Protein AF-A0A376DL83-F1 (afdb_monomer)

Structure (mmCIF, N/CA/C/O backbone):
data_AF-A0A376DL83-F1
#
_entry.id   AF-A0A376DL83-F1
#
loop_
_atom_site.group_PDB
_atom_site.id
_atom_site.type_symbol
_atom_site.label_atom_id
_atom_site.label_alt_id
_atom_site.label_comp_id
_atom_site.label_asym_id
_atom_site.label_entity_id
_atom_site.label_seq_id
_atom_site.pdbx_PDB_ins_code
_atom_site.Cartn_x
_atom_site.Cartn_y
_atom_site.Cartn_z
_atom_site.occupancy
_atom_site.B_iso_or_equiv
_atom_site.auth_seq_id
_atom_site.auth_comp_id
_atom_site.auth_asym_id
_atom_site.auth_atom_id
_atom_site.pdbx_PDB_model_num
ATOM 1 N N . MET A 1 1 ? 5.394 -2.741 12.317 1.00 76.88 1 MET A N 1
ATOM 2 C CA . MET A 1 1 ? 4.711 -2.737 11.007 1.00 76.88 1 MET A CA 1
ATOM 3 C C . MET A 1 1 ? 5.767 -2.973 9.953 1.00 76.88 1 MET A C 1
ATOM 5 O O . MET A 1 1 ? 6.771 -2.275 9.971 1.00 76.88 1 MET A O 1
ATOM 9 N N . GLU A 1 2 ? 5.579 -3.983 9.115 1.00 87.56 2 GLU A N 1
ATOM 10 C CA . GLU A 1 2 ? 6.497 -4.323 8.025 1.00 87.56 2 GLU A CA 1
ATOM 11 C C . GLU A 1 2 ? 5.827 -3.958 6.697 1.00 87.56 2 GLU A C 1
ATOM 13 O O . GLU A 1 2 ? 4.622 -4.169 6.531 1.00 87.56 2 GLU A O 1
ATOM 18 N N . VAL A 1 3 ? 6.593 -3.378 5.774 1.00 86.06 3 VAL A N 1
ATOM 19 C CA . VAL A 1 3 ? 6.110 -2.983 4.447 1.00 86.06 3 VAL A CA 1
ATOM 20 C C . VAL A 1 3 ? 6.987 -3.646 3.403 1.00 86.06 3 VAL A C 1
ATOM 22 O O . VAL A 1 3 ? 8.197 -3.431 3.387 1.00 86.06 3 VAL A O 1
ATOM 25 N N . ASN A 1 4 ? 6.373 -4.432 2.527 1.00 88.25 4 ASN A N 1
ATOM 26 C CA . ASN A 1 4 ? 7.037 -5.011 1.371 1.00 88.25 4 ASN A CA 1
ATOM 27 C C . ASN A 1 4 ? 6.564 -4.287 0.105 1.00 88.25 4 ASN A C 1
ATOM 29 O O . ASN A 1 4 ? 5.358 -4.118 -0.087 1.00 88.25 4 ASN A O 1
ATOM 33 N N . SER A 1 5 ? 7.507 -3.856 -0.734 1.00 86.19 5 SER A N 1
ATOM 34 C CA . SER A 1 5 ? 7.219 -3.350 -2.077 1.00 86.19 5 SER A CA 1
ATOM 35 C C . SER A 1 5 ? 8.236 -3.897 -3.067 1.00 86.19 5 SER A C 1
ATOM 37 O O . SER A 1 5 ? 9.437 -3.898 -2.787 1.00 86.19 5 SER A O 1
ATOM 39 N N . GLN A 1 6 ? 7.759 -4.330 -4.231 1.00 85.56 6 GLN A N 1
ATOM 40 C CA . GLN A 1 6 ? 8.596 -4.718 -5.364 1.00 85.56 6 GLN A CA 1
ATOM 41 C C . GLN A 1 6 ? 8.126 -3.965 -6.611 1.00 85.56 6 GLN A C 1
ATOM 43 O O . GLN A 1 6 ? 7.250 -4.455 -7.328 1.00 85.56 6 GLN A O 1
ATOM 48 N N . PRO A 1 7 ? 8.677 -2.763 -6.869 1.00 90.06 7 PRO A N 1
ATOM 49 C CA . PRO A 1 7 ? 8.296 -1.985 -8.031 1.00 90.06 7 PRO A CA 1
ATOM 50 C C . PRO A 1 7 ? 8.695 -2.707 -9.323 1.00 90.06 7 PRO A C 1
ATOM 52 O O . PRO A 1 7 ? 9.851 -3.083 -9.518 1.00 90.06 7 PRO A O 1
ATOM 55 N N . SER A 1 8 ? 7.735 -2.874 -10.226 1.00 91.75 8 SER A N 1
ATOM 56 C CA . SER A 1 8 ? 7.887 -3.555 -11.505 1.00 91.75 8 SER A CA 1
ATOM 57 C C . SER A 1 8 ? 7.846 -2.561 -12.661 1.00 91.75 8 SER A C 1
ATOM 59 O O . SER A 1 8 ? 6.909 -1.774 -12.822 1.00 91.75 8 SER A O 1
ATOM 61 N N . VAL A 1 9 ? 8.888 -2.598 -13.488 1.00 94.69 9 VAL A N 1
ATOM 62 C CA . VAL A 1 9 ? 9.101 -1.647 -14.580 1.00 94.69 9 VAL A CA 1
ATOM 63 C C . VAL A 1 9 ? 9.430 -2.413 -15.850 1.00 94.69 9 VAL A C 1
ATOM 65 O O . VAL A 1 9 ? 10.297 -3.283 -15.850 1.00 94.69 9 VAL A O 1
ATOM 68 N N . ARG A 1 10 ? 8.758 -2.066 -16.947 1.00 94.50 10 ARG A N 1
ATOM 69 C CA . ARG A 1 10 ? 9.132 -2.520 -18.288 1.00 94.50 10 ARG A CA 1
ATOM 70 C C . ARG A 1 10 ? 10.133 -1.536 -18.870 1.00 94.50 10 ARG A C 1
ATOM 72 O O . ARG A 1 10 ? 9.923 -0.327 -18.784 1.00 94.50 10 ARG A O 1
ATOM 79 N N . GLU A 1 11 ? 11.200 -2.057 -19.459 1.00 95.81 11 GLU A N 1
ATOM 80 C CA . GLU A 1 11 ? 12.214 -1.275 -20.163 1.00 95.81 11 GLU A CA 1
ATOM 81 C C . GLU A 1 11 ? 12.267 -1.711 -21.629 1.00 95.81 11 GLU A C 1
ATOM 83 O O . GLU A 1 11 ? 12.333 -2.904 -21.922 1.00 95.81 11 GLU A O 1
ATOM 88 N N . VAL A 1 12 ? 12.261 -0.740 -22.541 1.00 96.38 12 VAL A N 1
ATOM 89 C CA . VAL A 1 12 ? 12.559 -0.937 -23.963 1.00 96.38 12 VAL A CA 1
ATOM 90 C C . VAL A 1 12 ? 13.888 -0.255 -24.258 1.00 96.38 12 VAL A C 1
ATOM 92 O O . VAL A 1 12 ? 14.076 0.902 -23.886 1.00 96.38 12 VAL A O 1
ATOM 95 N N . ARG A 1 13 ? 14.809 -0.966 -24.914 1.00 96.75 13 ARG A N 1
ATOM 96 C CA . ARG A 1 13 ? 16.116 -0.441 -25.333 1.00 96.75 13 ARG A CA 1
ATOM 97 C C . ARG A 1 13 ? 16.110 -0.228 -26.838 1.00 96.75 13 ARG A C 1
ATOM 99 O O . ARG A 1 13 ? 15.738 -1.142 -27.568 1.00 96.75 13 ARG A O 1
ATOM 106 N N . PHE A 1 14 ? 16.537 0.947 -27.287 1.00 94.75 14 PHE A N 1
ATOM 107 C CA . PHE A 1 14 ? 16.469 1.320 -28.704 1.00 94.75 14 PHE A CA 1
ATOM 108 C C . PHE A 1 14 ? 17.739 0.961 -29.495 1.00 94.75 14 PHE A C 1
ATOM 110 O O . PHE A 1 14 ? 17.722 0.976 -30.721 1.00 94.75 14 PHE A O 1
ATOM 117 N N . GLY A 1 15 ? 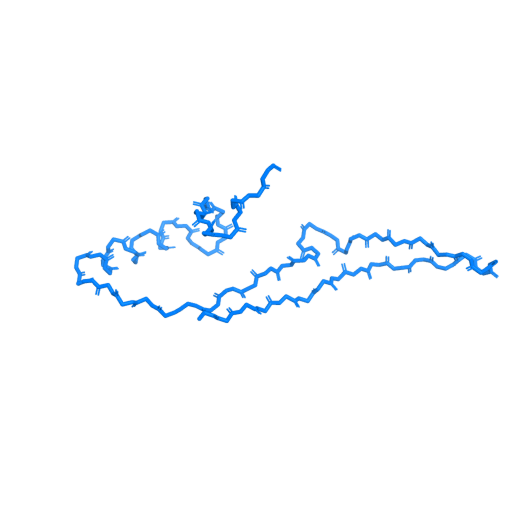18.822 0.572 -28.809 1.00 94.31 15 GLY A N 1
ATOM 118 C CA . GLY A 1 15 ? 20.088 0.146 -29.430 1.00 94.31 15 GLY A CA 1
ATOM 119 C C . GLY A 1 15 ? 21.078 1.282 -29.714 1.00 94.31 15 GLY A C 1
ATOM 120 O O . GLY A 1 15 ? 22.216 1.021 -30.084 1.00 94.31 15 GLY A O 1
ATOM 121 N N . ASP A 1 16 ? 20.677 2.524 -29.465 1.00 95.19 16 ASP A N 1
ATOM 122 C CA . ASP A 1 16 ? 21.453 3.765 -29.596 1.00 95.19 16 ASP A CA 1
ATOM 123 C C . ASP A 1 16 ? 21.992 4.285 -28.245 1.00 95.19 16 ASP A C 1
ATOM 125 O O . ASP A 1 16 ? 22.507 5.396 -28.146 1.00 95.19 16 ASP A O 1
ATOM 129 N N . GLY A 1 17 ? 21.867 3.476 -27.189 1.00 95.19 17 GLY A N 1
ATOM 130 C CA . GLY A 1 17 ? 22.222 3.847 -25.819 1.00 95.19 17 GLY A CA 1
ATOM 131 C C . GLY A 1 17 ? 21.064 4.430 -25.007 1.00 95.19 17 GLY A C 1
ATOM 132 O O . GLY A 1 17 ? 21.219 4.606 -23.799 1.00 95.19 17 GLY A O 1
ATOM 133 N N . TYR A 1 18 ? 19.895 4.658 -25.614 1.00 95.94 18 TYR A N 1
ATOM 134 C CA . TYR A 1 18 ? 18.705 5.115 -24.905 1.00 95.94 18 TYR A CA 1
ATOM 135 C C . TYR A 1 18 ? 17.768 3.966 -24.517 1.00 95.94 18 TYR A C 1
ATOM 137 O O . TYR A 1 18 ? 17.682 2.916 -25.171 1.00 95.94 18 TYR A O 1
ATOM 145 N N . SER A 1 19 ? 17.021 4.196 -23.436 1.00 96.25 19 SER A N 1
ATOM 146 C CA . SER A 1 19 ? 15.921 3.337 -23.018 1.00 96.25 19 SER A CA 1
ATOM 147 C C . SER A 1 19 ? 14.698 4.143 -22.592 1.00 96.25 19 SER A C 1
ATOM 149 O O . SER A 1 19 ? 14.794 5.284 -22.136 1.00 96.25 19 SER A O 1
ATOM 151 N N . GLN A 1 20 ? 13.525 3.533 -22.752 1.00 96.62 20 GLN A N 1
ATOM 152 C CA . GLN A 1 20 ? 12.266 4.033 -22.216 1.00 96.62 20 GLN A CA 1
ATOM 153 C C . GLN A 1 20 ? 11.756 3.071 -21.148 1.00 96.62 20 GLN A C 1
ATOM 155 O O . GLN A 1 20 ? 11.746 1.854 -21.340 1.00 96.62 20 GLN A O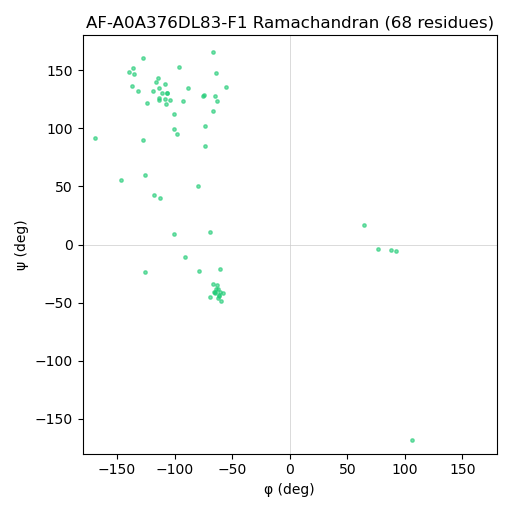 1
ATOM 160 N N . ARG A 1 21 ? 11.305 3.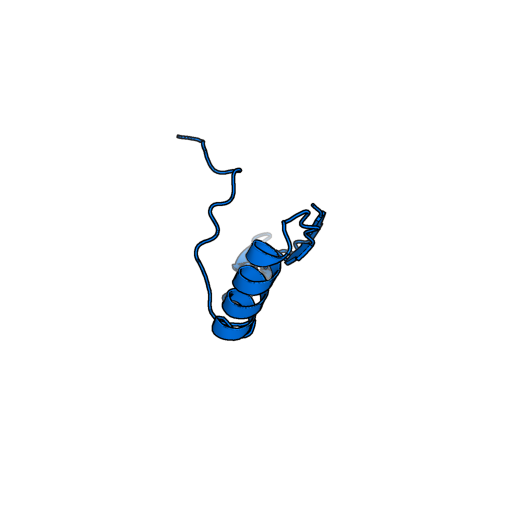628 -20.021 1.00 95.19 21 ARG A N 1
ATOM 161 C CA . ARG A 1 21 ? 10.762 2.875 -18.890 1.00 95.19 21 ARG A CA 1
ATOM 162 C C . ARG A 1 21 ? 9.296 3.218 -18.679 1.00 95.19 21 ARG A C 1
ATOM 164 O O . ARG A 1 21 ? 8.909 4.379 -18.766 1.00 95.19 21 ARG A O 1
ATOM 171 N N . MET A 1 22 ? 8.495 2.208 -18.371 1.00 94.00 22 MET A N 1
ATOM 172 C CA . MET A 1 22 ? 7.081 2.365 -18.038 1.00 94.00 22 MET A CA 1
ATOM 173 C C . MET A 1 22 ? 6.698 1.442 -16.881 1.00 94.00 22 MET A C 1
ATOM 175 O O . MET A 1 22 ? 7.252 0.349 -16.739 1.00 94.00 22 MET A O 1
ATOM 179 N N . ALA A 1 23 ? 5.739 1.869 -16.060 1.00 93.50 23 ALA A N 1
ATOM 180 C CA . ALA A 1 23 ? 5.148 1.027 -15.025 1.00 93.50 23 ALA A CA 1
ATOM 181 C C . ALA A 1 23 ? 4.598 -0.271 -15.639 1.00 93.50 23 ALA A C 1
ATOM 183 O O . ALA A 1 23 ? 3.933 -0.245 -16.678 1.00 93.50 23 ALA A O 1
ATOM 184 N N . ALA A 1 24 ? 4.859 -1.416 -15.006 1.00 92.50 24 ALA A N 1
ATOM 185 C CA . ALA A 1 24 ? 4.402 -2.717 -15.493 1.00 92.50 24 ALA A CA 1
ATOM 186 C C . ALA A 1 24 ? 2.917 -2.996 -15.156 1.00 92.50 24 ALA A C 1
ATOM 188 O O . ALA A 1 24 ? 2.580 -4.055 -14.634 1.00 92.50 24 ALA A O 1
ATOM 189 N N . GLY A 1 25 ? 2.021 -2.055 -15.468 1.00 90.00 25 GLY A N 1
ATOM 190 C CA . GLY A 1 25 ? 0.574 -2.159 -15.238 1.00 90.00 25 GLY A CA 1
ATOM 191 C C . GLY A 1 25 ? 0.058 -1.292 -14.083 1.00 90.00 25 GLY A C 1
ATOM 192 O O . GLY A 1 25 ? 0.762 -0.418 -13.586 1.00 90.00 25 GLY A O 1
ATOM 193 N N . LEU A 1 26 ? -1.194 -1.533 -13.673 1.00 86.62 26 LEU A N 1
ATOM 194 C CA . LEU A 1 26 ? -1.922 -0.698 -12.700 1.00 86.62 26 LEU A CA 1
ATOM 195 C C . LEU A 1 26 ? -1.333 -0.737 -11.279 1.00 86.62 26 LEU A C 1
ATOM 197 O O . LEU A 1 26 ? -1.348 0.274 -10.590 1.00 86.62 26 LEU A O 1
ATOM 201 N N . ASN A 1 27 ? -0.780 -1.879 -10.858 1.00 86.19 27 ASN A N 1
ATOM 202 C CA . ASN A 1 27 ? -0.223 -2.091 -9.515 1.00 86.19 27 ASN A CA 1
ATOM 203 C C . ASN A 1 27 ? 1.299 -2.275 -9.557 1.00 86.19 27 ASN A C 1
ATOM 205 O O . ASN A 1 27 ? 1.852 -3.141 -8.883 1.00 86.19 27 ASN A O 1
ATOM 209 N N . ALA A 1 28 ? 1.975 -1.488 -10.396 1.00 90.25 28 ALA A N 1
ATOM 210 C CA . ALA A 1 28 ? 3.412 -1.610 -10.611 1.00 90.25 28 ALA A CA 1
ATOM 211 C C . ALA A 1 28 ? 4.247 -1.385 -9.342 1.00 90.25 28 ALA A C 1
ATOM 213 O O . ALA A 1 28 ? 5.364 -1.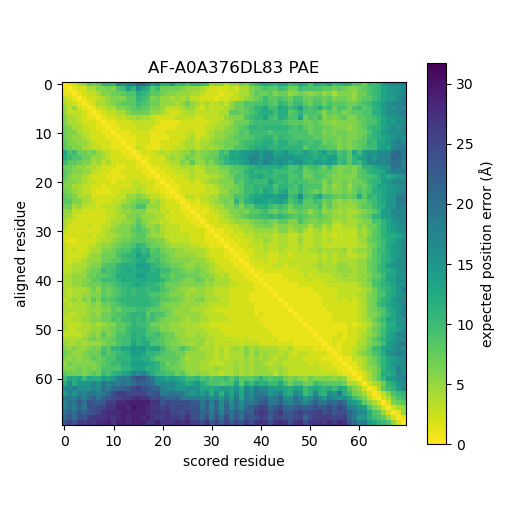865 -9.301 1.00 90.25 28 ALA A O 1
ATOM 214 N N . ASP A 1 29 ? 3.729 -0.707 -8.317 1.00 90.25 29 ASP A N 1
ATOM 215 C CA . ASP A 1 29 ? 4.362 -0.571 -6.996 1.00 90.25 29 ASP A CA 1
ATOM 216 C C . ASP A 1 29 ? 3.381 -1.02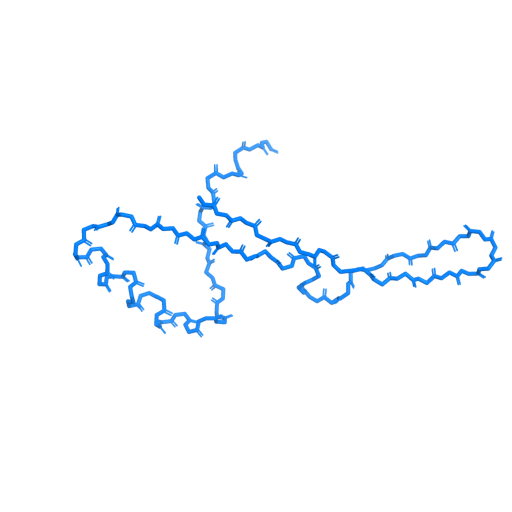5 -5.904 1.00 90.25 29 ASP A C 1
ATOM 218 O O . ASP A 1 29 ? 2.938 -0.244 -5.061 1.00 90.25 29 ASP A O 1
ATOM 222 N N . LEU A 1 30 ? 2.946 -2.289 -5.978 1.00 88.31 30 LEU A N 1
ATOM 223 C CA . LEU A 1 30 ? 2.024 -2.849 -4.992 1.00 88.31 30 LEU A CA 1
ATOM 224 C C . LEU A 1 30 ? 2.703 -2.947 -3.621 1.00 88.31 30 LEU A C 1
ATOM 226 O O . LEU A 1 30 ? 3.618 -3.748 -3.421 1.00 88.31 30 LEU A O 1
ATOM 230 N N . LYS A 1 31 ? 2.189 -2.183 -2.656 1.00 88.62 31 LYS A N 1
ATOM 231 C CA . LYS A 1 31 ? 2.654 -2.214 -1.267 1.00 88.62 31 LYS A CA 1
ATOM 232 C C . LYS A 1 31 ? 1.828 -3.196 -0.452 1.00 88.62 31 LYS A C 1
ATOM 234 O O . LYS A 1 31 ? 0.613 -3.050 -0.338 1.00 88.62 31 LYS A O 1
ATOM 239 N N . THR A 1 32 ? 2.505 -4.160 0.161 1.00 88.12 32 THR A N 1
ATOM 240 C CA . THR A 1 32 ? 1.901 -5.094 1.113 1.00 88.12 32 THR A CA 1
ATOM 241 C C . THR A 1 32 ? 2.297 -4.699 2.526 1.00 88.12 32 THR A C 1
ATOM 243 O O . THR A 1 32 ? 3.481 -4.600 2.850 1.00 88.12 32 THR A O 1
ATOM 246 N N . TYR A 1 33 ? 1.297 -4.478 3.373 1.00 87.88 33 TYR A N 1
ATOM 247 C CA . TYR A 1 33 ? 1.483 -4.053 4.754 1.00 87.88 33 TYR A CA 1
ATOM 248 C C . TYR A 1 33 ? 1.174 -5.206 5.698 1.00 87.88 33 TYR A C 1
ATOM 250 O O . TYR A 1 33 ? 0.052 -5.707 5.731 1.00 87.88 33 TYR A O 1
ATOM 258 N N . ARG A 1 34 ? 2.156 -5.594 6.510 1.00 88.81 34 ARG A N 1
ATOM 259 C CA . ARG A 1 34 ? 1.952 -6.528 7.615 1.00 88.81 34 ARG A CA 1
ATOM 260 C C . ARG A 1 34 ? 1.844 -5.742 8.916 1.00 88.81 34 ARG A C 1
ATOM 262 O O . ARG A 1 34 ? 2.808 -5.123 9.385 1.00 88.81 34 ARG A O 1
ATOM 269 N N . VAL A 1 35 ? 0.646 -5.756 9.492 1.00 87.19 35 VAL A N 1
ATOM 270 C CA . VAL A 1 35 ? 0.307 -5.050 10.732 1.00 87.19 35 VAL A CA 1
ATOM 271 C C . VAL A 1 35 ? -0.029 -6.046 11.838 1.00 87.19 35 VAL A C 1
ATOM 273 O O . VAL A 1 35 ? -0.624 -7.089 11.588 1.00 87.19 35 VAL A O 1
ATOM 276 N N . MET A 1 36 ? 0.367 -5.713 13.064 1.00 90.88 36 MET A N 1
ATOM 277 C CA . MET A 1 36 ? -0.155 -6.329 14.282 1.00 90.88 36 MET A CA 1
ATOM 278 C C . MET A 1 36 ? -0.917 -5.235 15.017 1.00 90.88 36 MET A C 1
ATOM 280 O O . MET A 1 36 ? -0.367 -4.153 15.225 1.00 90.88 36 MET A O 1
ATOM 284 N N . LEU A 1 37 ? -2.178 -5.497 15.344 1.00 89.38 37 LEU A N 1
ATOM 285 C CA . LEU A 1 37 ? -3.077 -4.532 15.964 1.00 89.38 37 LEU A CA 1
ATOM 286 C C . LEU A 1 37 ? -3.403 -5.012 17.376 1.00 89.38 37 LEU A C 1
ATOM 288 O O . LEU A 1 37 ? -3.881 -6.130 17.554 1.00 89.38 37 LEU A O 1
ATOM 292 N N . SER A 1 38 ? -3.144 -4.161 18.364 1.00 93.25 38 SER A N 1
ATOM 293 C CA . SER A 1 38 ? -3.574 -4.377 19.744 1.00 93.25 38 SER A CA 1
ATOM 294 C C . SER A 1 38 ? -4.820 -3.537 19.975 1.00 93.25 38 SER A C 1
ATOM 296 O O . SER A 1 38 ? -4.719 -2.329 20.171 1.00 93.25 38 SER A O 1
ATOM 298 N N . VAL A 1 39 ? -5.984 -4.174 19.892 1.00 93.00 39 VAL A N 1
ATOM 299 C CA . VAL A 1 39 ? -7.298 -3.529 20.002 1.00 93.00 39 VAL A CA 1
ATOM 300 C C . VAL A 1 39 ? -8.150 -4.240 21.046 1.00 93.00 39 VAL A C 1
ATOM 302 O O . VAL A 1 39 ? -7.888 -5.392 21.405 1.00 93.00 39 VAL A O 1
ATOM 305 N N . THR A 1 40 ? -9.177 -3.561 21.545 1.00 97.12 40 THR A N 1
ATOM 306 C CA . THR A 1 40 ? -10.176 -4.189 22.413 1.00 97.12 40 THR A CA 1
ATOM 307 C C . THR A 1 40 ? -10.995 -5.235 21.650 1.00 97.12 40 THR A C 1
ATOM 309 O O . THR A 1 40 ? -11.009 -5.288 20.419 1.00 97.12 40 THR A O 1
ATOM 312 N N . ARG A 1 41 ? -11.724 -6.085 22.381 1.00 94.56 41 ARG A N 1
ATOM 313 C CA . ARG A 1 41 ? -12.566 -7.125 21.770 1.00 94.56 41 ARG A CA 1
ATOM 314 C C . ARG A 1 41 ? -13.697 -6.548 20.910 1.00 94.56 41 ARG A C 1
ATOM 316 O O . ARG A 1 41 ? -14.055 -7.153 19.903 1.00 94.56 41 ARG A O 1
ATOM 323 N N . GLU A 1 42 ? -14.265 -5.411 21.304 1.00 96.50 42 GLU A N 1
ATOM 324 C CA . GLU A 1 42 ? -15.319 -4.748 20.526 1.00 96.50 42 GLU A CA 1
ATOM 325 C 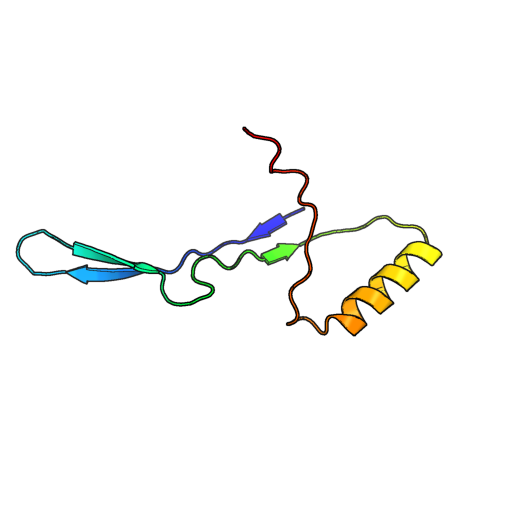C . GLU A 1 42 ? -14.761 -4.177 19.220 1.00 96.50 42 GLU A C 1
ATOM 327 O O . GLU A 1 42 ? -15.307 -4.434 18.149 1.00 96.50 42 GLU A O 1
ATOM 332 N N . GLU A 1 43 ? -13.614 -3.501 19.283 1.00 96.12 43 GLU A N 1
ATOM 333 C CA . GLU A 1 43 ? -12.917 -2.988 18.099 1.00 96.12 43 GLU A CA 1
ATOM 334 C C . GLU A 1 43 ? -12.477 -4.110 17.152 1.00 96.12 43 GLU A C 1
ATOM 336 O O . GLU A 1 43 ? -12.610 -3.967 15.938 1.00 96.12 43 GLU A O 1
ATOM 341 N N . ALA A 1 44 ? -12.023 -5.253 17.682 1.00 95.56 44 ALA A N 1
ATOM 342 C CA . ALA A 1 44 ? -11.692 -6.425 16.872 1.00 95.56 44 ALA A CA 1
ATOM 343 C C . ALA A 1 44 ? -12.896 -6.905 16.043 1.00 95.56 44 ALA A C 1
ATOM 345 O O . ALA A 1 44 ? -12.754 -7.188 14.855 1.00 95.56 44 ALA A O 1
ATOM 346 N N . ARG A 1 45 ? -14.101 -6.920 16.631 1.00 96.81 45 ARG A N 1
ATOM 347 C CA . ARG A 1 45 ? -15.328 -7.310 15.919 1.00 96.81 45 ARG A CA 1
ATOM 348 C C . ARG A 1 45 ? -15.674 -6.330 14.797 1.00 96.81 45 ARG A C 1
ATOM 350 O O . ARG A 1 45 ? -16.082 -6.756 13.718 1.00 96.81 45 ARG A O 1
ATOM 357 N N . HIS A 1 46 ? -15.514 -5.029 15.037 1.00 96.06 46 HIS A N 1
ATOM 358 C CA . HIS A 1 46 ? -15.719 -4.013 14.003 1.00 96.06 46 HIS A CA 1
ATOM 359 C C . HIS A 1 46 ? -14.685 -4.121 12.878 1.00 96.06 46 HIS A C 1
ATOM 361 O O 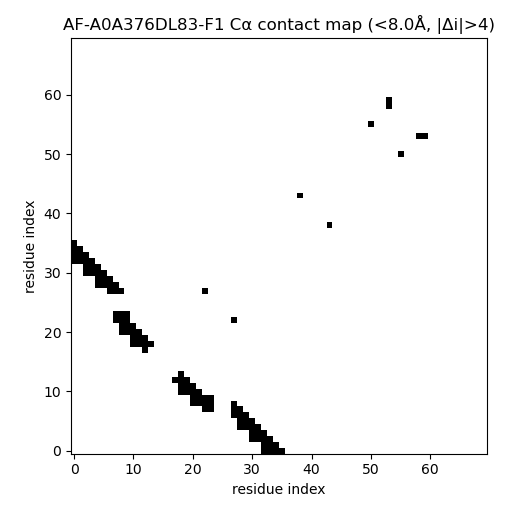. HIS A 1 46 ? -15.049 -4.025 11.708 1.00 96.06 46 HIS A O 1
ATOM 367 N N . LEU A 1 47 ? -13.421 -4.385 13.218 1.00 93.12 47 LEU A N 1
ATOM 368 C CA . LEU A 1 47 ? -12.348 -4.5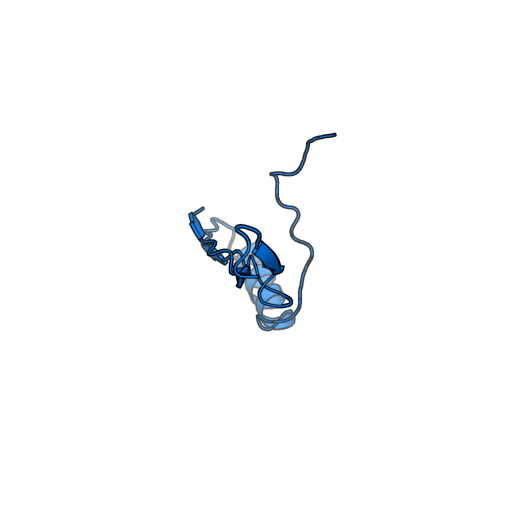96 12.250 1.00 93.12 47 LEU A CA 1
ATOM 369 C C . LEU A 1 47 ? -12.614 -5.818 11.361 1.00 93.12 47 LEU A C 1
ATOM 371 O O . LEU A 1 47 ? -12.472 -5.732 10.145 1.00 93.12 47 LEU A O 1
ATOM 375 N N . GLU A 1 48 ? -13.018 -6.946 11.944 1.00 94.44 48 GLU A N 1
ATOM 376 C CA . GLU A 1 48 ? -13.348 -8.156 11.183 1.00 94.44 48 GLU A CA 1
ATOM 377 C C . GLU A 1 48 ? -14.521 -7.922 10.226 1.00 94.44 48 GLU A C 1
ATOM 379 O O . GLU A 1 48 ? -14.445 -8.300 9.056 1.00 94.44 48 GLU A O 1
ATOM 384 N N . ALA A 1 49 ? -15.579 -7.249 10.692 1.00 96.25 49 ALA A N 1
ATOM 385 C CA . ALA A 1 49 ? -16.724 -6.896 9.857 1.00 96.25 49 ALA A CA 1
ATOM 386 C C . ALA A 1 49 ? -16.319 -5.982 8.689 1.00 96.25 49 ALA A C 1
ATOM 388 O O . ALA A 1 49 ? -16.707 -6.237 7.551 1.00 96.25 49 ALA A O 1
ATOM 389 N N . PHE A 1 50 ? -15.483 -4.975 8.954 1.00 94.00 50 PHE A N 1
ATOM 390 C CA . PHE A 1 50 ? -14.934 -4.082 7.935 1.00 94.00 50 PHE A CA 1
ATOM 391 C C . PHE A 1 50 ? -14.121 -4.848 6.878 1.00 94.00 50 PHE A C 1
ATOM 393 O O . PHE A 1 50 ? -14.339 -4.692 5.677 1.00 94.00 50 PHE A O 1
ATOM 400 N N . LEU A 1 51 ? -13.207 -5.729 7.297 1.00 92.38 51 LEU A N 1
ATOM 401 C CA . LEU A 1 51 ? -12.399 -6.523 6.365 1.00 92.38 51 LEU A CA 1
ATOM 402 C C . LEU A 1 51 ? -13.261 -7.484 5.530 1.00 92.38 51 LEU A C 1
ATOM 404 O O . LEU A 1 51 ? -13.014 -7.640 4.330 1.00 92.38 51 LEU A O 1
ATOM 408 N N . ALA A 1 52 ? -14.285 -8.090 6.137 1.00 95.25 52 ALA A N 1
ATOM 409 C CA . ALA A 1 52 ? -15.241 -8.945 5.439 1.00 95.25 52 ALA A CA 1
ATOM 410 C C . ALA A 1 52 ? -16.058 -8.153 4.407 1.00 95.25 52 ALA A C 1
ATOM 412 O O . ALA A 1 52 ? -16.232 -8.609 3.275 1.00 95.25 52 ALA A O 1
ATOM 413 N N . GLU A 1 53 ? -16.496 -6.941 4.761 1.00 95.00 53 GLU A N 1
ATOM 414 C CA . GLU A 1 53 ? -17.171 -6.032 3.839 1.00 95.00 53 GLU A CA 1
ATOM 415 C C . GLU A 1 53 ? -16.264 -5.665 2.662 1.00 95.00 53 GLU A C 1
ATOM 417 O O . GLU A 1 53 ? -16.722 -5.685 1.529 1.00 95.00 53 GLU A O 1
ATOM 422 N N . HIS A 1 54 ? -14.970 -5.412 2.855 1.00 93.69 54 HIS A N 1
ATOM 423 C CA . HIS A 1 54 ? -14.077 -5.062 1.743 1.00 93.69 54 HIS A CA 1
ATOM 424 C C . HIS A 1 54 ? -13.619 -6.264 0.898 1.00 93.69 54 HIS A C 1
ATOM 426 O O . HIS A 1 54 ? -13.294 -6.101 -0.284 1.00 93.69 54 HIS A O 1
ATOM 432 N N . GLY A 1 55 ? -13.649 -7.481 1.444 1.00 91.88 55 GLY A N 1
ATOM 433 C CA . GLY A 1 55 ? -13.425 -8.723 0.693 1.00 91.88 55 GLY A CA 1
ATOM 434 C C . GLY A 1 55 ? -12.021 -8.870 0.093 1.00 91.88 55 GLY A C 1
ATOM 435 O O . GLY A 1 55 ? -11.831 -9.658 -0.828 1.00 91.88 55 GLY A O 1
ATOM 436 N N . GLY A 1 56 ? -11.043 -8.091 0.564 1.00 87.75 56 GLY A N 1
ATOM 437 C CA . GLY A 1 56 ? -9.638 -8.164 0.141 1.00 87.75 56 GLY A CA 1
ATOM 438 C C . GLY A 1 56 ? -9.303 -7.544 -1.223 1.00 87.75 56 GLY A C 1
ATOM 439 O O . GLY A 1 56 ? -8.130 -7.493 -1.578 1.00 87.75 56 GLY A O 1
ATOM 440 N N . TRP A 1 57 ? -10.290 -7.051 -1.977 1.00 85.69 57 TRP A N 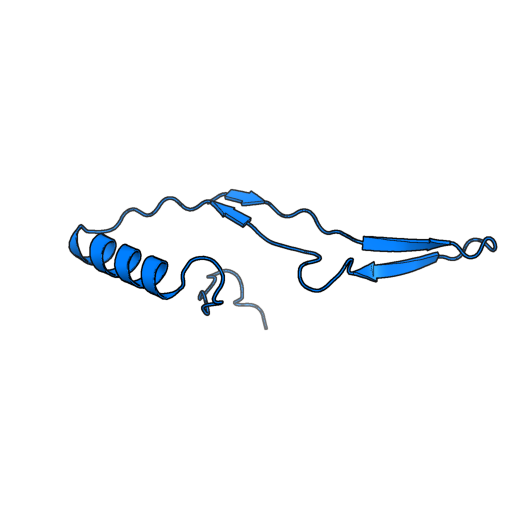1
ATOM 441 C CA . TRP A 1 57 ? -10.074 -6.445 -3.301 1.00 85.69 57 TRP A CA 1
ATOM 442 C C . TRP A 1 57 ? -10.644 -5.030 -3.432 1.00 85.69 57 TRP A C 1
ATOM 444 O O . TRP A 1 57 ? -10.178 -4.258 -4.271 1.00 85.69 57 TRP A O 1
ATOM 454 N N . ARG A 1 58 ? -11.642 -4.663 -2.615 1.00 88.94 58 ARG A N 1
ATOM 455 C CA . ARG A 1 58 ? -12.155 -3.291 -2.599 1.00 88.94 58 ARG A CA 1
ATOM 456 C C . ARG A 1 58 ? -11.163 -2.393 -1.884 1.00 88.94 58 ARG A C 1
ATOM 458 O O . ARG A 1 58 ? -10.772 -2.670 -0.752 1.00 88.94 58 ARG A O 1
ATOM 465 N N . HIS A 1 59 ? -10.798 -1.297 -2.540 1.00 84.69 59 HIS A N 1
ATOM 466 C CA . HIS A 1 59 ? -10.002 -0.262 -1.902 1.00 84.69 59 HIS A CA 1
ATOM 467 C C . HIS A 1 59 ? -10.787 0.370 -0.743 1.00 84.69 59 HIS A C 1
ATOM 469 O O . HIS A 1 59 ? -12.012 0.497 -0.797 1.00 84.69 59 HIS A O 1
ATOM 475 N N . PHE A 1 60 ? -10.065 0.789 0.286 1.00 85.25 60 PHE A N 1
ATOM 476 C CA . PHE A 1 60 ? -10.561 1.673 1.331 1.00 85.25 60 PHE A CA 1
ATOM 477 C C . PHE A 1 60 ? -9.501 2.741 1.592 1.00 85.25 60 PHE A C 1
ATOM 479 O O . PHE A 1 60 ? -8.302 2.480 1.463 1.00 85.25 60 PHE A O 1
ATOM 486 N N . CYS A 1 61 ? -9.927 3.957 1.930 1.00 77.69 61 CYS A N 1
ATOM 487 C CA . CYS A 1 61 ? -8.993 5.012 2.310 1.00 77.69 61 CYS A CA 1
ATOM 488 C C . CYS A 1 61 ? -8.446 4.721 3.708 1.00 77.69 61 CYS A C 1
ATOM 490 O O . CYS A 1 61 ? -9.114 4.966 4.709 1.00 77.69 61 CYS A O 1
ATOM 492 N N . GLY A 1 62 ? -7.222 4.203 3.775 1.00 64.56 62 GLY A N 1
ATOM 493 C CA . GLY A 1 62 ? -6.439 4.225 5.003 1.00 64.56 62 GLY A CA 1
ATOM 494 C C . GLY A 1 62 ? -5.892 5.631 5.236 1.00 64.56 62 GLY A C 1
ATOM 495 O O . GLY A 1 62 ? -5.248 6.202 4.357 1.00 64.56 62 GLY A O 1
ATOM 496 N N . SER A 1 63 ? -6.111 6.197 6.421 1.00 57.19 63 SER A N 1
ATOM 497 C CA . SER A 1 63 ? -5.328 7.336 6.894 1.00 57.19 63 SER A CA 1
ATOM 498 C C . SER A 1 63 ? -3.939 6.830 7.283 1.00 57.19 63 SER A C 1
ATOM 500 O O . SER A 1 63 ? -3.674 6.501 8.436 1.00 57.19 63 SER A O 1
ATOM 502 N N . HIS A 1 64 ? -3.033 6.717 6.310 1.00 52.44 64 HIS A N 1
ATOM 503 C CA . HIS A 1 64 ? -1.626 6.460 6.614 1.00 52.44 64 HIS A CA 1
ATOM 504 C C . HIS A 1 64 ? -1.080 7.652 7.414 1.00 52.44 64 HIS A C 1
ATOM 506 O O . HIS A 1 64 ? -1.080 8.765 6.890 1.00 52.44 64 HIS A O 1
ATOM 512 N N . PRO A 1 65 ? -0.525 7.461 8.626 1.00 54.84 65 PRO A N 1
ATOM 513 C CA . PRO A 1 65 ? 0.083 8.553 9.390 1.00 54.84 65 PRO A CA 1
ATOM 514 C C . PRO A 1 65 ? 1.392 9.099 8.774 1.00 54.84 65 PRO A C 1
ATOM 516 O O . PRO A 1 65 ? 2.099 9.870 9.409 1.00 54.84 65 PRO A O 1
ATOM 519 N N . MET A 1 66 ? 1.732 8.720 7.536 1.00 45.66 66 MET A N 1
ATOM 520 C CA . MET A 1 66 ? 2.970 9.079 6.832 1.00 45.66 66 MET A CA 1
ATOM 521 C C . MET A 1 66 ? 2.690 9.898 5.561 1.00 45.66 66 MET A C 1
ATOM 523 O O . MET A 1 66 ? 3.291 9.653 4.519 1.00 45.66 66 MET A O 1
ATOM 527 N N . HIS A 1 67 ? 1.766 10.860 5.628 1.00 45.38 67 HIS A N 1
ATOM 528 C CA . HIS A 1 67 ? 1.691 11.931 4.628 1.00 45.38 67 HIS A CA 1
ATOM 529 C C . HIS A 1 67 ? 1.218 13.261 5.237 1.00 45.38 67 HIS A C 1
ATOM 531 O O . HIS A 1 67 ? 0.266 13.881 4.775 1.00 45.38 67 HIS A O 1
ATOM 537 N N . THR A 1 68 ? 1.911 13.731 6.277 1.00 41.75 68 THR A N 1
ATOM 538 C CA . THR A 1 68 ? 1.944 15.164 6.607 1.00 41.75 68 THR A CA 1
ATOM 539 C C . THR A 1 68 ? 3.225 15.735 6.014 1.00 41.75 68 THR A C 1
ATOM 541 O O . THR A 1 68 ? 4.301 15.629 6.594 1.00 41.75 68 THR A O 1
ATOM 544 N N . GLY A 1 69 ? 3.121 16.300 4.816 1.00 42.78 69 GLY A N 1
ATOM 545 C CA . GLY A 1 69 ? 4.246 16.910 4.120 1.00 42.78 69 GLY A CA 1
ATOM 546 C C . GLY A 1 69 ? 3.755 17.696 2.916 1.00 42.78 69 GLY A C 1
ATOM 547 O O . GLY A 1 69 ? 3.593 17.094 1.865 1.00 42.78 69 GLY A O 1
ATOM 548 N N . ARG A 1 70 ? 3.492 18.987 3.173 1.00 33.34 70 ARG A N 1
ATOM 549 C CA . ARG A 1 70 ? 3.298 20.142 2.270 1.00 33.34 70 ARG A CA 1
ATOM 550 C C . ARG A 1 70 ? 2.670 19.920 0.896 1.00 33.34 70 ARG A C 1
ATOM 552 O O . ARG A 1 70 ? 3.324 19.318 0.024 1.00 33.34 70 ARG A O 1
#

Mean predicted aligned error: 7.84 Å

Nearest PDB structures (foldseek):
  8xcg-assembly1_e  TM=6.759E-01  e=7.689E-05  Escherichia phage Lambda
  7s78-assembly1_F  TM=3.109E-01  e=6.483E+00  Human adenovirus 5
  7s78-assembly1_G  TM=3.158E-01  e=6.483E+00  Human adenovirus 5

Foldseek 3Di:
DDKDWDQAWDWDDPPPPDIDIDGPDDCRTPIDDDDDDDDDPVVVVVVVVVCVVCVVPRDDDDPDVPPPDD

Secondary structure (DSSP, 8-state):
-EEEE---EEEEE-SSS-EEEEESSTTTT-EEEE------HHHHHHHHHHHHHHTTTS------SS----

pLDDT: mean 85.99, std 15.29, range [33.34, 97.12]

Solvent-accessible surface area (backbone atoms only — not comparable to full-atom values): 4733 Å² total; per-residue (Å²): 121,49,76,47,70,66,73,39,69,45,74,49,73,76,83,83,85,51,72,51,76,44,68,60,57,96,66,18,67,49,73,47,75,49,75,84,83,93,67,54,74,68,55,47,54,52,50,52,51,51,50,60,73,37,66,88,74,55,86,73,92,73,85,65,92,84,72,87,75,134

Radius of gyration: 18.62 Å; Cα contacts (8 Å, |Δi|>4): 53; chains: 1; bounding box: 39×29×52 Å

InterPro domains:
  IPR010265 Bacteriophage lambda, Tail tip protein M [PF05939] (1-65)

Sequence (70 aa):
MEVNSQPSVREVRFGDGYSQRMAAGLNADLKTYRVMLSVTREEARHLEAFLAEHGGWRHFCGSHPMHTGR

Organism: Escherichia coli (NCBI:txid562)